Protein AF-A0A726RT91-F1 (afdb_monomer_lite)

Radius of gyration: 26.34 Å; chains: 1; bounding box: 50×34×82 Å

Secondary structure (DSSP, 8-state):
-HHHHHHHHHHHHHHHHHHHTT-PPP-B-HHHHGGGGTTS---EEEE-TTT--EEEEE-HHHHT-----GGGGHHHHHHHHHHTTS--TT--BPP-SS--SSGGGSS-B-HHHHHHTT-HHHHHHHHHHH--

Sequence (132 aa):
MKNTIHINFAIFLIIANIIYSSASASTDISTVASPLFEGTEGCFLLYDASTNAEIAQFNKAKCATQMAPDSTFKIALSLMAFDAEIIDQKTIFKWDKTPKGMEIWNSNHTPKTWMQFSVVWVSQEITQKIGL

pLDDT: mean 92.09, std 12.27, range [51.44, 98.88]

Organism: Salmonella infantis (NCBI:txid595)

Structure (mmCIF, N/CA/C/O backbone):
data_AF-A0A726RT91-F1
#
_entry.id   AF-A0A726RT91-F1
#
loop_
_atom_site.group_PDB
_atom_site.id
_atom_site.type_symbol
_atom_site.label_atom_id
_atom_site.label_alt_id
_atom_site.label_comp_id
_atom_site.label_asym_id
_atom_site.label_entity_id
_atom_site.label_seq_id
_atom_site.pdbx_PDB_ins_code
_atom_site.Cartn_x
_atom_site.Cartn_y
_atom_site.Cartn_z
_atom_site.occupancy
_atom_site.B_iso_or_equiv
_atom_site.auth_seq_id
_atom_site.auth_comp_id
_atom_site.auth_asym_id
_atom_site.auth_atom_id
_atom_site.pdbx_PDB_model_num
ATOM 1 N N . MET A 1 1 ? 31.283 -15.174 -59.886 1.00 61.50 1 MET A N 1
ATOM 2 C CA . MET A 1 1 ? 30.105 -14.280 -59.764 1.00 61.50 1 MET A CA 1
ATOM 3 C C . MET A 1 1 ? 29.059 -14.777 -58.767 1.00 61.50 1 MET A C 1
ATOM 5 O O . MET A 1 1 ? 28.753 -14.020 -57.860 1.00 61.50 1 MET A O 1
ATOM 9 N N . LYS A 1 2 ? 28.540 -16.016 -58.857 1.00 59.22 2 LYS A N 1
ATOM 10 C CA . LYS A 1 2 ? 27.503 -16.517 -57.922 1.00 59.22 2 LYS A CA 1
ATOM 11 C C . LYS A 1 2 ? 27.931 -16.523 -56.438 1.00 59.22 2 LYS A C 1
ATOM 13 O O . LYS A 1 2 ? 27.191 -16.017 -55.605 1.00 59.22 2 LYS A O 1
ATOM 18 N N . ASN A 1 3 ? 29.147 -16.978 -56.110 1.00 61.53 3 ASN A N 1
ATOM 19 C CA . ASN A 1 3 ? 29.625 -17.004 -54.713 1.00 61.53 3 ASN A CA 1
ATOM 20 C C . ASN A 1 3 ? 29.761 -15.610 -54.078 1.00 61.53 3 ASN A C 1
ATOM 22 O O . ASN A 1 3 ? 29.453 -15.442 -52.905 1.00 61.53 3 ASN A O 1
ATOM 26 N N . THR A 1 4 ? 30.162 -14.599 -54.850 1.00 64.31 4 THR A N 1
ATOM 27 C CA . THR A 1 4 ? 30.305 -13.217 -54.364 1.00 64.31 4 THR A CA 1
ATOM 28 C C . THR A 1 4 ? 28.951 -12.600 -53.993 1.00 64.31 4 THR A C 1
ATOM 30 O O . THR A 1 4 ? 28.853 -11.875 -53.010 1.00 64.31 4 THR A O 1
ATOM 33 N N . ILE A 1 5 ? 27.887 -12.935 -54.732 1.00 72.50 5 ILE A N 1
ATOM 34 C CA . ILE A 1 5 ? 26.520 -12.460 -54.463 1.00 72.50 5 ILE A CA 1
ATOM 35 C C . ILE A 1 5 ? 25.964 -13.090 -53.178 1.00 72.50 5 ILE A C 1
ATOM 37 O O . ILE A 1 5 ? 25.382 -12.385 -52.358 1.00 72.50 5 ILE A O 1
ATOM 41 N N . HIS A 1 6 ? 26.191 -14.390 -52.960 1.00 70.75 6 HIS A N 1
ATOM 42 C CA . HIS A 1 6 ? 25.752 -15.071 -51.737 1.00 70.75 6 HIS A CA 1
ATOM 43 C C . HIS A 1 6 ? 26.471 -14.561 -50.481 1.00 70.75 6 HIS A C 1
ATOM 45 O O . HIS A 1 6 ? 25.832 -14.391 -49.446 1.00 70.75 6 HIS A O 1
ATOM 51 N N . ILE A 1 7 ? 27.769 -14.254 -50.581 1.00 75.50 7 ILE A N 1
ATOM 52 C CA . ILE A 1 7 ? 28.549 -13.679 -49.474 1.00 75.50 7 ILE A CA 1
ATOM 53 C C . ILE A 1 7 ? 28.044 -12.272 -49.127 1.00 75.50 7 ILE A C 1
ATOM 55 O O . ILE A 1 7 ? 27.785 -11.988 -47.961 1.00 75.50 7 ILE A O 1
ATOM 59 N N . ASN A 1 8 ? 27.815 -11.416 -50.126 1.00 76.44 8 ASN A N 1
ATOM 60 C CA . ASN A 1 8 ? 27.296 -10.064 -49.895 1.00 76.44 8 ASN A CA 1
ATOM 61 C C . ASN A 1 8 ? 25.873 -10.071 -49.308 1.00 76.44 8 ASN A C 1
ATOM 63 O O . ASN A 1 8 ? 25.559 -9.247 -48.452 1.00 76.44 8 ASN A O 1
ATOM 67 N N . PHE A 1 9 ? 25.026 -11.021 -49.717 1.00 77.81 9 PHE A N 1
ATOM 68 C CA . PHE A 1 9 ? 23.678 -11.186 -49.165 1.00 77.81 9 PHE A CA 1
ATOM 69 C C . PHE A 1 9 ? 23.697 -11.683 -47.711 1.00 77.81 9 PHE A C 1
ATOM 71 O O . PHE A 1 9 ? 22.955 -11.173 -46.874 1.00 77.81 9 PHE A O 1
ATOM 78 N N . ALA A 1 10 ? 24.585 -12.626 -47.381 1.00 77.44 10 ALA A N 1
ATOM 79 C CA . ALA A 1 10 ? 24.771 -13.091 -46.008 1.00 77.44 10 ALA A CA 1
ATOM 80 C C . ALA A 1 10 ? 25.293 -11.973 -45.087 1.00 77.44 10 ALA A C 1
ATOM 82 O O . ALA A 1 10 ? 24.790 -11.808 -43.979 1.00 77.44 10 ALA A O 1
ATOM 83 N N . ILE A 1 11 ? 26.240 -11.157 -45.564 1.00 80.56 11 ILE A N 1
ATOM 84 C CA . ILE A 1 11 ? 26.748 -9.989 -44.830 1.00 80.56 11 ILE A CA 1
ATOM 85 C C . ILE A 1 11 ? 25.627 -8.970 -44.585 1.00 80.56 11 ILE A C 1
ATOM 87 O O . ILE A 1 11 ? 25.485 -8.479 -43.468 1.00 80.56 11 ILE A O 1
ATOM 91 N N . PHE A 1 12 ? 24.787 -8.699 -45.587 1.00 81.50 12 PHE A N 1
ATOM 92 C CA . PHE A 1 12 ? 23.639 -7.804 -45.439 1.00 81.50 12 PHE A CA 1
ATOM 93 C C . PHE A 1 12 ? 22.639 -8.301 -44.382 1.00 81.50 12 PHE A C 1
ATOM 95 O O . PHE A 1 12 ? 22.207 -7.520 -43.538 1.00 81.50 12 PHE A O 1
ATOM 102 N N . LEU A 1 13 ? 22.318 -9.600 -44.371 1.00 80.25 13 LEU A N 1
ATOM 103 C CA . LEU A 1 13 ? 21.424 -10.191 -43.368 1.00 80.25 13 LEU A CA 1
ATOM 104 C C . LEU A 1 13 ? 22.012 -10.152 -41.950 1.00 80.25 13 LEU A C 1
ATOM 106 O O . LEU A 1 13 ? 21.278 -9.916 -40.991 1.00 80.25 13 LEU A O 1
ATOM 110 N N . ILE A 1 14 ? 23.323 -10.352 -41.800 1.00 78.25 14 ILE A N 1
ATOM 111 C CA . ILE A 1 14 ? 24.001 -10.251 -40.500 1.00 78.25 14 ILE A CA 1
ATOM 112 C C . ILE A 1 14 ? 23.968 -8.803 -39.996 1.00 78.25 14 ILE A C 1
ATOM 114 O O . ILE A 1 14 ? 23.586 -8.562 -38.854 1.00 78.25 14 ILE A O 1
ATOM 118 N N . ILE A 1 15 ? 24.291 -7.833 -40.856 1.00 75.56 15 ILE A N 1
ATOM 119 C CA . ILE A 1 15 ? 24.260 -6.407 -40.505 1.00 75.56 15 ILE A CA 1
ATOM 120 C C . ILE A 1 15 ? 22.835 -5.962 -40.151 1.00 75.56 15 ILE A C 1
ATOM 122 O O . ILE A 1 15 ? 22.648 -5.275 -39.150 1.00 75.56 15 ILE A O 1
ATOM 126 N N . ALA A 1 16 ? 21.820 -6.398 -40.905 1.00 71.88 16 ALA A N 1
ATOM 127 C CA . ALA A 1 16 ? 20.425 -6.089 -40.604 1.00 71.88 16 ALA A CA 1
ATOM 128 C C . ALA A 1 16 ? 20.012 -6.602 -39.210 1.00 71.88 16 ALA A C 1
ATOM 130 O O . ALA A 1 16 ? 19.438 -5.845 -38.432 1.00 71.88 16 ALA A O 1
ATOM 131 N N . ASN A 1 17 ? 20.366 -7.838 -38.843 1.00 64.06 17 ASN A N 1
ATOM 132 C CA . ASN A 1 17 ? 20.057 -8.392 -37.516 1.00 64.06 17 ASN A CA 1
ATOM 133 C C . ASN A 1 17 ? 20.789 -7.672 -36.366 1.00 64.06 17 ASN A C 1
ATOM 135 O O . ASN A 1 17 ? 20.221 -7.502 -35.285 1.00 64.06 17 ASN A O 1
ATOM 139 N N . ILE A 1 18 ? 22.022 -7.211 -36.598 1.00 65.56 18 ILE A N 1
ATOM 140 C CA . ILE A 1 18 ? 22.778 -6.405 -35.626 1.00 65.56 18 ILE A CA 1
ATOM 141 C C . ILE A 1 18 ? 22.113 -5.031 -35.422 1.00 65.56 18 ILE A C 1
ATOM 143 O O . ILE A 1 18 ? 21.972 -4.577 -34.286 1.00 65.56 18 ILE A O 1
ATOM 147 N N . ILE A 1 19 ? 21.646 -4.387 -36.496 1.00 60.97 19 ILE A N 1
ATOM 148 C CA . ILE A 1 19 ? 20.958 -3.087 -36.414 1.00 60.97 19 ILE A CA 1
ATOM 149 C C . ILE A 1 19 ? 19.598 -3.230 -35.711 1.00 60.97 19 ILE A C 1
ATOM 151 O O . ILE A 1 19 ? 19.278 -2.423 -34.844 1.00 60.97 19 ILE A O 1
ATOM 155 N N . TYR A 1 20 ? 18.825 -4.283 -35.998 1.00 58.34 20 TYR A N 1
ATOM 156 C CA . TYR A 1 20 ? 17.540 -4.525 -35.324 1.00 58.34 20 TYR A CA 1
ATOM 157 C C . TYR A 1 20 ? 17.682 -4.825 -33.822 1.00 58.34 20 TYR A C 1
ATOM 159 O O . TYR A 1 20 ? 16.788 -4.486 -33.050 1.00 58.34 20 TYR A O 1
ATOM 167 N N . SER A 1 21 ? 18.802 -5.409 -33.387 1.00 54.44 21 SER A N 1
ATOM 168 C CA . SER A 1 21 ? 19.018 -5.776 -31.976 1.00 54.44 21 SER A CA 1
ATOM 169 C C . SER A 1 21 ? 19.485 -4.616 -31.085 1.00 54.44 21 SER A C 1
ATOM 171 O O . SER A 1 21 ? 19.572 -4.784 -29.874 1.00 54.44 21 SER A O 1
ATOM 173 N N . SER A 1 22 ? 19.807 -3.447 -31.652 1.00 51.44 22 SER A N 1
ATOM 174 C CA . SER A 1 22 ? 20.414 -2.322 -30.914 1.00 51.44 22 SER A CA 1
ATOM 175 C C . SER A 1 22 ? 19.448 -1.179 -30.579 1.00 51.44 22 SER A C 1
ATOM 177 O O . SER A 1 22 ? 19.832 -0.234 -29.893 1.00 51.44 22 SER A O 1
ATOM 179 N N . ALA A 1 23 ? 18.182 -1.271 -30.992 1.00 55.09 23 ALA A N 1
ATOM 180 C CA . ALA A 1 23 ? 17.157 -0.272 -30.699 1.00 55.09 23 ALA A CA 1
ATOM 181 C C . ALA A 1 23 ? 16.301 -0.656 -29.477 1.00 55.09 23 ALA A C 1
ATOM 183 O O . ALA A 1 23 ? 15.077 -0.727 -29.563 1.00 55.09 23 ALA A O 1
ATOM 184 N N . SER A 1 24 ? 16.920 -0.919 -28.324 1.00 61.94 24 SER A N 1
ATOM 185 C CA . SER A 1 24 ? 16.181 -0.923 -27.055 1.00 61.94 24 SER A CA 1
ATOM 186 C C . SER A 1 24 ? 16.073 0.515 -26.552 1.00 61.94 24 SER A C 1
ATOM 188 O O . SER A 1 24 ? 17.095 1.149 -26.280 1.00 61.94 24 SER A O 1
ATOM 190 N N . ALA A 1 25 ? 14.853 1.041 -26.435 1.00 71.44 25 ALA A N 1
ATOM 191 C CA . ALA A 1 25 ? 14.634 2.320 -25.771 1.00 71.44 25 ALA A CA 1
ATOM 192 C C . ALA A 1 25 ? 15.182 2.248 -24.335 1.00 71.44 25 ALA A C 1
ATOM 194 O O . ALA A 1 25 ? 14.946 1.270 -23.626 1.00 71.44 25 ALA A O 1
ATOM 195 N N . SER A 1 26 ? 15.943 3.265 -23.922 1.00 82.75 26 SER A N 1
ATOM 196 C CA . SER A 1 26 ? 16.411 3.368 -22.538 1.00 82.75 26 SER A CA 1
ATOM 197 C C . SER A 1 26 ? 15.210 3.449 -21.596 1.00 82.75 26 SER A C 1
ATOM 199 O O . SER A 1 26 ? 14.320 4.268 -21.815 1.00 82.75 26 SER A O 1
ATOM 201 N N . THR A 1 27 ? 15.206 2.641 -20.535 1.00 92.62 27 THR A N 1
ATOM 202 C CA . THR A 1 27 ? 14.209 2.719 -19.453 1.00 92.62 27 THR A CA 1
ATOM 203 C C . THR A 1 27 ? 14.539 3.828 -18.453 1.00 92.62 27 THR A C 1
ATOM 205 O O . THR A 1 27 ? 13.731 4.150 -17.588 1.00 92.62 27 THR A O 1
ATOM 208 N N . ASP A 1 28 ? 15.734 4.417 -18.532 1.00 95.81 28 ASP A N 1
ATOM 209 C CA . ASP A 1 28 ? 16.161 5.479 -17.629 1.00 95.81 28 ASP A CA 1
ATOM 210 C C . ASP A 1 28 ? 15.394 6.783 -17.885 1.00 95.81 28 ASP A C 1
ATOM 212 O O . ASP A 1 28 ? 15.482 7.363 -18.969 1.00 95.81 28 ASP A O 1
ATOM 216 N N . ILE A 1 29 ? 14.666 7.250 -16.866 1.00 96.88 29 ILE A N 1
ATOM 217 C CA . ILE A 1 29 ? 13.878 8.490 -16.906 1.00 96.88 29 ILE A CA 1
ATOM 218 C C . ILE A 1 29 ? 14.485 9.612 -16.055 1.00 96.88 29 ILE A C 1
ATOM 220 O O . ILE A 1 29 ? 13.774 10.529 -15.642 1.00 96.88 29 ILE A O 1
ATOM 224 N N . SER A 1 30 ? 15.793 9.579 -15.781 1.00 96.19 30 SER A N 1
ATOM 225 C CA . SER A 1 30 ? 16.464 10.537 -14.889 1.00 96.19 30 SER A CA 1
ATOM 226 C C . SER A 1 30 ? 16.263 11.997 -15.287 1.00 96.19 30 SER A C 1
ATOM 228 O O . SER A 1 30 ? 16.159 12.847 -14.407 1.00 96.19 30 SER A O 1
ATOM 230 N N . THR A 1 31 ? 16.147 12.311 -16.579 1.00 95.69 31 THR A N 1
ATOM 231 C CA . THR A 1 31 ? 15.894 13.685 -17.052 1.00 95.69 31 THR A CA 1
ATOM 232 C C . THR A 1 31 ? 14.533 14.226 -16.606 1.00 95.69 31 THR A C 1
ATOM 234 O O . THR A 1 31 ? 14.402 15.426 -16.386 1.00 95.69 31 THR A O 1
ATOM 237 N N . VAL A 1 32 ? 13.537 13.351 -16.441 1.00 95.25 32 VAL A N 1
ATOM 238 C CA . VAL A 1 32 ? 12.178 13.696 -15.995 1.00 95.25 32 VAL A CA 1
ATOM 239 C C . VAL A 1 32 ? 12.043 13.556 -14.481 1.00 95.25 32 VAL A C 1
ATOM 241 O O . VAL A 1 32 ? 11.423 14.396 -13.837 1.00 95.25 32 VAL A O 1
ATOM 244 N N . ALA A 1 33 ? 12.619 12.501 -13.903 1.00 96.69 33 ALA A N 1
ATOM 245 C CA . ALA A 1 33 ? 12.438 12.163 -12.498 1.00 96.69 33 ALA A CA 1
ATOM 246 C C . ALA A 1 33 ? 13.330 12.980 -11.552 1.00 96.69 33 ALA A C 1
ATOM 248 O O . ALA A 1 33 ? 12.874 13.327 -10.466 1.00 96.69 33 ALA A O 1
ATOM 249 N N . SER A 1 34 ? 14.562 13.335 -11.946 1.00 96.94 34 SER A N 1
ATOM 250 C CA . SER A 1 34 ? 15.496 14.039 -11.046 1.00 96.94 34 SER A CA 1
ATOM 251 C C . SER A 1 34 ? 14.907 15.320 -10.437 1.00 96.94 34 SER A C 1
ATOM 253 O O . SER A 1 34 ? 14.971 15.452 -9.217 1.00 96.94 34 SER A O 1
ATOM 255 N N . PRO A 1 35 ? 14.271 16.227 -11.212 1.00 97.44 35 PRO A N 1
ATOM 256 C CA . PRO A 1 35 ? 13.664 17.433 -10.641 1.00 97.44 35 PRO A CA 1
ATOM 257 C C . PRO A 1 35 ? 12.478 17.150 -9.706 1.00 97.44 35 PRO A C 1
ATOM 259 O O . PRO A 1 35 ? 12.210 17.930 -8.802 1.00 97.44 35 PRO A O 1
ATOM 262 N N . LEU A 1 36 ? 11.755 16.039 -9.902 1.00 97.69 36 LEU A N 1
ATOM 263 C CA . LEU A 1 36 ? 10.600 15.671 -9.069 1.00 97.69 36 LEU A CA 1
ATOM 264 C C . LEU A 1 36 ? 11.011 15.151 -7.687 1.00 97.69 36 LEU A C 1
ATOM 266 O O . LEU A 1 36 ? 10.222 15.216 -6.748 1.00 97.69 36 LEU A O 1
ATOM 270 N N . PHE A 1 37 ? 12.230 14.623 -7.575 1.00 97.19 37 PHE A N 1
ATOM 271 C CA . PHE A 1 37 ? 12.781 14.065 -6.342 1.00 97.19 37 PHE A CA 1
ATOM 272 C C . PHE A 1 37 ? 13.841 14.966 -5.694 1.00 97.19 37 PHE A C 1
ATOM 274 O O . PHE A 1 37 ? 14.503 14.535 -4.748 1.00 97.19 37 PHE A O 1
ATOM 281 N N . GLU A 1 38 ? 14.008 16.206 -6.164 1.00 97.19 38 GLU A N 1
ATOM 282 C CA . GLU A 1 38 ? 14.986 17.148 -5.614 1.00 97.19 38 GLU A CA 1
ATOM 283 C C . GLU A 1 38 ? 14.807 17.324 -4.093 1.00 97.19 38 GLU A C 1
ATOM 285 O O . GLU A 1 38 ? 13.698 17.488 -3.585 1.00 97.19 38 GLU A O 1
ATOM 290 N N . GLY A 1 39 ? 15.911 17.241 -3.345 1.00 97.38 39 GLY A N 1
ATOM 291 C CA . GLY A 1 39 ? 15.900 17.294 -1.878 1.00 97.38 39 GLY A CA 1
ATOM 292 C C . GLY A 1 39 ? 15.561 15.970 -1.180 1.00 97.38 39 GLY A C 1
ATOM 293 O O . GLY A 1 39 ? 15.544 15.922 0.049 1.00 97.38 39 GLY A O 1
ATOM 294 N N . THR A 1 40 ? 15.337 14.885 -1.928 1.00 97.38 40 THR A N 1
ATOM 295 C CA . THR A 1 40 ? 15.088 13.542 -1.383 1.00 97.38 40 THR A CA 1
ATOM 296 C C . THR A 1 40 ? 15.942 12.487 -2.083 1.00 97.38 40 THR A C 1
ATOM 298 O O . THR A 1 40 ? 16.332 12.641 -3.237 1.00 97.38 40 THR A O 1
ATOM 301 N N . GLU A 1 41 ? 16.206 11.369 -1.409 1.00 96.56 41 GLU A N 1
ATOM 302 C CA . GLU A 1 41 ? 16.765 10.182 -2.060 1.00 96.56 41 GLU A CA 1
ATOM 303 C C . GLU A 1 41 ? 15.617 9.293 -2.565 1.00 96.56 41 GLU A C 1
ATOM 305 O O . GLU A 1 41 ? 15.310 8.245 -1.996 1.00 96.56 41 GLU A O 1
ATOM 310 N N . GLY A 1 42 ? 14.913 9.775 -3.590 1.00 97.00 42 GLY A N 1
ATOM 311 C CA . GLY A 1 42 ? 13.769 9.090 -4.187 1.00 97.00 42 GLY A CA 1
ATOM 312 C C . GLY A 1 42 ? 14.154 8.066 -5.251 1.00 97.00 42 GLY A C 1
ATOM 313 O O . GLY A 1 42 ? 15.272 8.065 -5.774 1.00 97.00 42 GLY A O 1
ATOM 314 N N . CYS A 1 43 ? 13.209 7.191 -5.582 1.00 98.25 43 CYS A N 1
ATOM 315 C CA . CYS A 1 43 ? 13.363 6.185 -6.622 1.00 98.25 43 CYS A CA 1
ATOM 316 C C . CYS A 1 43 ? 12.015 5.875 -7.281 1.00 98.25 43 CYS A C 1
ATOM 318 O O . CYS A 1 43 ? 10.967 6.047 -6.655 1.00 98.25 43 CYS A O 1
ATOM 320 N N . PHE A 1 44 ? 12.030 5.412 -8.530 1.00 98.25 44 PHE A N 1
ATOM 321 C CA . PHE A 1 44 ? 10.814 5.064 -9.266 1.00 98.25 44 PHE A CA 1
ATOM 322 C C . PHE A 1 44 ? 11.045 3.826 -10.128 1.00 98.25 44 PHE A C 1
ATOM 324 O O . PHE A 1 44 ? 12.087 3.706 -10.771 1.00 98.25 44 PHE A O 1
ATOM 331 N N . LEU A 1 45 ? 10.055 2.935 -10.166 1.00 98.00 45 LEU A N 1
ATOM 332 C CA . LEU A 1 45 ? 10.008 1.774 -11.048 1.00 98.00 45 LEU A CA 1
ATOM 333 C C . LEU A 1 45 ? 8.619 1.676 -11.676 1.00 98.00 45 LEU A C 1
ATOM 335 O O . LEU A 1 45 ? 7.610 1.781 -10.981 1.00 98.00 45 LEU A O 1
ATOM 339 N N . LEU A 1 46 ? 8.580 1.412 -12.978 1.00 97.88 46 LEU A N 1
ATOM 340 C CA . LEU A 1 46 ? 7.373 1.058 -13.712 1.00 97.88 46 LEU A CA 1
ATOM 341 C C . LEU A 1 46 ? 7.643 -0.205 -14.518 1.00 97.88 46 LEU A C 1
ATOM 343 O O . LEU A 1 46 ? 8.587 -0.251 -15.306 1.00 97.88 46 LEU A O 1
ATOM 347 N N . TYR A 1 47 ? 6.786 -1.200 -14.328 1.00 97.75 47 TYR A N 1
ATOM 348 C CA . TYR A 1 47 ? 6.858 -2.489 -14.999 1.00 97.75 47 TYR A CA 1
ATOM 349 C C . TYR A 1 47 ? 5.549 -2.771 -15.724 1.00 97.75 47 TYR A C 1
ATOM 351 O O . TYR A 1 47 ? 4.469 -2.433 -15.236 1.00 97.75 47 TYR A O 1
ATOM 359 N N . ASP A 1 48 ?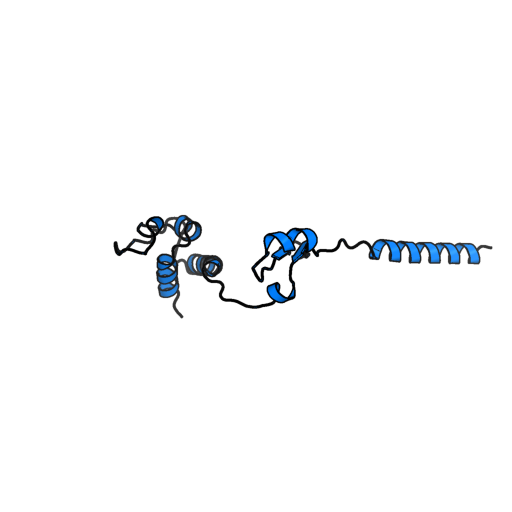 5.649 -3.433 -16.871 1.00 97.88 48 ASP A N 1
ATOM 360 C CA . ASP A 1 48 ? 4.501 -4.075 -17.490 1.00 97.88 48 ASP A CA 1
ATOM 361 C C . ASP A 1 48 ? 4.160 -5.349 -16.710 1.00 97.88 48 ASP A C 1
ATOM 363 O O . ASP A 1 48 ? 4.974 -6.264 -16.588 1.00 97.88 48 ASP A O 1
ATOM 367 N N . ALA A 1 49 ? 2.942 -5.407 -16.173 1.00 97.56 49 ALA A N 1
ATOM 368 C CA . ALA A 1 49 ? 2.527 -6.490 -15.287 1.00 97.56 49 ALA A CA 1
ATOM 369 C C . ALA A 1 49 ? 2.425 -7.859 -15.987 1.00 97.56 49 ALA A C 1
ATOM 371 O O . ALA A 1 49 ? 2.503 -8.883 -15.314 1.00 97.56 49 ALA A O 1
ATOM 372 N N . SER A 1 50 ? 2.244 -7.896 -17.314 1.00 97.94 50 SER A N 1
ATOM 373 C CA . SER A 1 50 ? 2.047 -9.149 -18.062 1.00 97.94 50 SER A CA 1
ATOM 374 C C . SER A 1 50 ? 3.368 -9.764 -18.514 1.00 97.94 50 SER A C 1
ATOM 376 O O . SER A 1 50 ? 3.538 -10.979 -18.503 1.00 97.94 50 SER A O 1
ATOM 378 N N . THR A 1 51 ? 4.300 -8.917 -18.942 1.00 97.62 51 THR A N 1
ATOM 379 C CA . THR A 1 51 ? 5.584 -9.311 -19.534 1.00 97.62 51 THR A CA 1
ATOM 380 C C . THR A 1 51 ? 6.746 -9.199 -18.554 1.00 97.62 51 THR A C 1
ATOM 382 O O . THR A 1 51 ? 7.834 -9.691 -18.845 1.00 97.62 51 THR A O 1
ATOM 385 N N . ASN A 1 52 ? 6.527 -8.555 -17.402 1.00 96.25 52 ASN A N 1
ATOM 386 C CA . ASN A 1 52 ? 7.558 -8.195 -16.432 1.00 96.25 52 ASN A CA 1
ATOM 387 C C . ASN A 1 52 ? 8.678 -7.320 -17.032 1.00 96.25 52 ASN A C 1
ATOM 389 O O . ASN A 1 52 ? 9.795 -7.280 -16.516 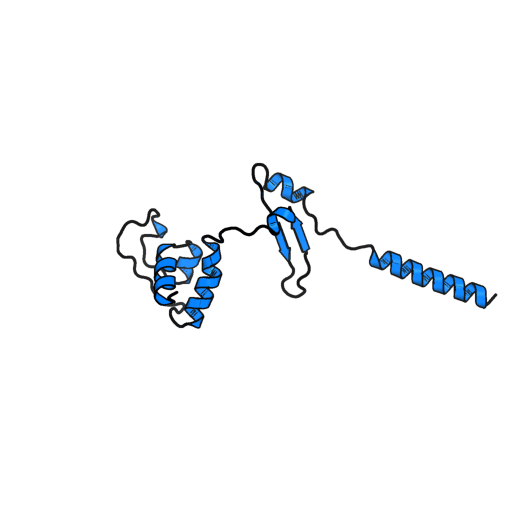1.00 96.25 52 ASN A O 1
ATOM 393 N N . ALA A 1 53 ? 8.394 -6.628 -18.139 1.00 96.44 53 ALA A N 1
ATOM 394 C CA . ALA A 1 53 ? 9.335 -5.712 -18.761 1.00 96.44 53 ALA A CA 1
ATOM 395 C C . ALA A 1 53 ? 9.441 -4.422 -17.936 1.00 96.44 53 ALA A C 1
ATOM 397 O O . ALA A 1 53 ? 8.425 -3.805 -17.611 1.00 96.44 53 ALA A O 1
ATOM 398 N N . GLU A 1 54 ? 10.668 -3.992 -17.627 1.00 96.38 54 GLU A N 1
ATOM 399 C CA . GLU A 1 54 ? 10.926 -2.660 -17.069 1.00 96.38 54 GLU A CA 1
ATOM 400 C C . GLU A 1 54 ? 10.603 -1.612 -18.144 1.00 96.38 54 GLU A C 1
ATOM 402 O O . GLU A 1 54 ? 11.185 -1.628 -19.227 1.00 96.38 54 GLU A O 1
ATOM 407 N N . ILE A 1 55 ? 9.660 -0.716 -17.854 1.00 96.94 55 ILE A N 1
ATOM 408 C CA . ILE A 1 55 ? 9.211 0.343 -18.769 1.00 96.94 55 ILE A CA 1
ATOM 409 C C . ILE A 1 55 ? 9.902 1.664 -18.440 1.00 96.94 55 ILE A C 1
ATOM 411 O O . ILE A 1 55 ? 10.291 2.403 -19.341 1.00 96.94 55 ILE A O 1
ATOM 415 N N . ALA A 1 56 ? 10.069 1.958 -17.149 1.00 97.19 56 ALA A N 1
ATOM 416 C CA . ALA A 1 56 ? 10.774 3.144 -16.685 1.00 97.19 56 ALA A CA 1
ATOM 417 C C . ALA A 1 56 ? 11.432 2.912 -15.320 1.00 97.19 56 ALA A C 1
ATOM 419 O O . ALA A 1 56 ? 10.886 2.212 -14.467 1.00 97.19 56 ALA A O 1
ATOM 420 N N . GLN A 1 57 ? 12.584 3.540 -15.099 1.00 97.56 57 GLN A N 1
ATOM 421 C CA . GLN A 1 57 ? 13.329 3.474 -13.847 1.00 97.56 57 GLN A CA 1
ATOM 422 C C . GLN A 1 57 ? 14.034 4.797 -13.530 1.00 97.56 57 GLN A C 1
ATOM 424 O O . GLN A 1 57 ? 14.507 5.499 -14.427 1.00 97.56 57 GLN A O 1
ATOM 429 N N . PHE A 1 58 ? 14.140 5.100 -12.239 1.00 98.06 58 PHE A N 1
ATOM 430 C CA . PHE A 1 58 ? 14.970 6.171 -11.699 1.00 98.06 58 PHE A CA 1
ATOM 431 C C . PHE A 1 58 ? 15.620 5.718 -10.389 1.00 98.06 58 PHE A C 1
ATOM 433 O O . PHE A 1 58 ? 14.927 5.229 -9.496 1.00 98.06 58 PHE A O 1
ATOM 440 N N . ASN A 1 59 ? 16.934 5.937 -10.265 1.00 97.25 59 ASN A N 1
ATOM 441 C CA . ASN A 1 59 ? 17.736 5.617 -9.080 1.00 97.25 59 ASN A CA 1
ATOM 442 C C . ASN A 1 59 ? 17.694 4.121 -8.687 1.00 97.25 59 ASN A C 1
ATOM 444 O O . ASN A 1 59 ? 17.229 3.748 -7.607 1.00 97.25 59 ASN A O 1
ATOM 448 N N . LYS A 1 60 ? 18.220 3.247 -9.565 1.00 96.44 60 LYS A N 1
ATOM 449 C CA . LYS A 1 60 ? 18.240 1.780 -9.361 1.00 96.44 60 LYS A CA 1
ATOM 450 C C . LYS A 1 60 ? 18.827 1.344 -8.015 1.00 96.44 60 LYS A C 1
ATOM 452 O O . LYS A 1 60 ? 18.328 0.393 -7.419 1.00 96.44 60 LYS A O 1
ATOM 457 N N . ALA A 1 61 ? 19.869 2.026 -7.538 1.00 97.19 61 ALA A N 1
ATOM 458 C CA . ALA A 1 61 ? 20.498 1.710 -6.256 1.00 97.19 61 ALA A CA 1
ATOM 459 C C . ALA A 1 61 ? 19.514 1.897 -5.091 1.00 97.19 61 ALA A C 1
ATOM 461 O O . ALA A 1 61 ? 19.371 1.008 -4.248 1.00 97.19 61 ALA A O 1
ATOM 462 N N . LYS A 1 62 ? 18.764 3.006 -5.088 1.00 97.94 62 LYS A N 1
ATOM 463 C CA . LYS A 1 62 ? 17.730 3.237 -4.080 1.00 97.94 62 LYS A CA 1
ATOM 464 C C . LYS A 1 62 ? 16.552 2.274 -4.225 1.00 97.94 62 LYS A C 1
ATOM 466 O O . LYS A 1 62 ? 16.105 1.748 -3.210 1.00 97.94 62 LYS A O 1
ATOM 471 N N . CYS A 1 63 ? 16.115 1.964 -5.452 1.00 97.75 63 CYS A N 1
ATOM 472 C CA . CYS A 1 63 ? 15.058 0.971 -5.701 1.00 97.75 63 CYS A CA 1
ATOM 473 C C . CYS A 1 63 ? 15.370 -0.413 -5.108 1.00 97.75 63 CYS A C 1
ATOM 475 O O . CYS A 1 63 ? 14.460 -1.127 -4.699 1.00 97.75 63 CYS A O 1
ATOM 477 N N . ALA A 1 64 ? 16.646 -0.806 -5.072 1.00 97.88 64 ALA A N 1
ATOM 478 C CA . ALA A 1 64 ? 17.082 -2.096 -4.537 1.00 97.88 64 ALA A CA 1
ATOM 479 C C . ALA A 1 64 ? 17.224 -2.113 -3.001 1.00 97.88 64 ALA A C 1
ATOM 481 O O . ALA A 1 64 ? 17.508 -3.160 -2.417 1.00 97.88 64 ALA A O 1
ATOM 482 N N . THR A 1 65 ? 17.053 -0.968 -2.335 1.00 98.31 65 THR A N 1
ATOM 483 C CA . THR A 1 65 ? 17.234 -0.842 -0.887 1.00 98.31 65 THR A CA 1
ATOM 484 C C . THR A 1 65 ? 15.938 -1.177 -0.150 1.00 98.31 65 THR A C 1
ATOM 486 O O . THR A 1 65 ? 14.913 -0.529 -0.352 1.00 98.31 65 THR A O 1
ATOM 489 N N . GLN A 1 66 ? 15.984 -2.161 0.751 1.00 98.38 66 GLN A N 1
ATOM 490 C CA . GLN A 1 66 ? 14.848 -2.490 1.617 1.00 98.38 66 GLN A CA 1
ATOM 491 C C . GLN A 1 66 ? 14.602 -1.389 2.657 1.00 98.38 66 GLN A C 1
ATOM 493 O O . GLN A 1 66 ? 15.536 -0.851 3.249 1.00 98.38 66 GLN A O 1
ATOM 498 N N . MET A 1 67 ? 13.329 -1.090 2.909 1.00 98.19 67 MET A N 1
ATOM 499 C CA . MET A 1 67 ? 12.881 -0.157 3.943 1.00 98.19 67 MET A CA 1
ATOM 500 C C . MET A 1 67 ? 11.575 -0.651 4.571 1.00 98.19 67 MET A C 1
ATOM 502 O O . MET A 1 67 ? 10.944 -1.575 4.050 1.00 98.19 67 MET A O 1
ATOM 506 N N . ALA A 1 68 ? 11.172 -0.059 5.697 1.00 98.44 68 ALA A N 1
ATOM 507 C CA . ALA A 1 68 ? 9.889 -0.385 6.306 1.00 98.44 68 ALA A CA 1
ATOM 508 C C . ALA A 1 68 ? 8.746 -0.073 5.315 1.00 98.44 68 ALA A C 1
ATOM 510 O O . ALA A 1 68 ? 8.733 1.005 4.722 1.00 98.44 68 ALA A O 1
ATOM 511 N N . PRO A 1 69 ? 7.783 -0.991 5.113 1.00 98.31 69 PRO A N 1
ATOM 512 C CA . PRO A 1 69 ? 6.665 -0.757 4.198 1.00 98.31 69 PRO A CA 1
ATOM 513 C C . PRO A 1 69 ? 5.640 0.238 4.762 1.00 98.31 69 PRO A C 1
ATOM 515 O O . PRO A 1 69 ? 4.781 0.730 4.024 1.00 98.31 69 PRO A O 1
ATOM 518 N N . ASP A 1 70 ? 5.679 0.499 6.069 1.00 98.62 70 ASP A N 1
ATOM 519 C CA . ASP A 1 70 ? 4.708 1.305 6.799 1.00 98.62 70 ASP A CA 1
ATOM 520 C C . ASP A 1 70 ? 3.268 0.940 6.406 1.00 98.62 70 ASP A C 1
ATOM 522 O O . ASP A 1 70 ? 2.838 -0.213 6.487 1.00 98.62 70 ASP A O 1
ATOM 526 N N . SER A 1 71 ? 2.496 1.916 5.932 1.00 98.44 71 SER A N 1
ATOM 527 C CA . SER A 1 71 ? 1.106 1.701 5.548 1.00 98.44 71 SER A CA 1
ATOM 528 C C . SER A 1 71 ? 0.918 0.885 4.268 1.00 98.44 71 SER A C 1
ATOM 530 O O . SER A 1 71 ? -0.184 0.385 4.060 1.00 98.44 71 SER A O 1
ATOM 532 N N . THR A 1 72 ? 1.948 0.691 3.439 1.00 98.69 72 THR A N 1
ATOM 533 C CA . THR A 1 72 ? 1.831 -0.157 2.237 1.00 98.69 72 THR A CA 1
ATOM 534 C C . THR A 1 72 ? 1.685 -1.640 2.590 1.00 98.69 72 THR A C 1
ATOM 536 O O . THR A 1 72 ? 1.051 -2.387 1.845 1.00 98.69 72 THR A O 1
ATOM 539 N N . PHE A 1 73 ? 2.124 -2.059 3.788 1.00 98.75 73 PHE A N 1
ATOM 540 C CA . PHE A 1 73 ? 1.913 -3.423 4.291 1.00 98.75 73 PHE A CA 1
ATOM 541 C C . PHE A 1 73 ? 0.430 -3.791 4.435 1.00 98.75 73 PHE A C 1
ATOM 543 O O . PHE A 1 73 ? 0.077 -4.969 4.412 1.00 98.75 73 PHE A O 1
ATOM 550 N N . LYS A 1 74 ? -0.469 -2.797 4.516 1.00 98.75 74 LYS A N 1
ATOM 551 C CA . LYS A 1 74 ? -1.919 -3.026 4.554 1.00 98.75 74 LYS A CA 1
ATOM 552 C C . LYS A 1 74 ? -2.419 -3.825 3.348 1.00 98.75 74 LYS A C 1
ATOM 554 O O . LYS A 1 74 ? -3.404 -4.540 3.493 1.00 98.75 74 LYS A O 1
ATOM 559 N N . ILE A 1 75 ? -1.744 -3.752 2.194 1.00 98.81 75 ILE A N 1
ATOM 560 C CA . ILE A 1 75 ? -2.074 -4.564 1.013 1.00 98.81 75 ILE A CA 1
ATOM 561 C C . ILE A 1 75 ? -1.923 -6.054 1.343 1.00 98.81 75 ILE A C 1
ATOM 563 O O . ILE A 1 75 ? -2.881 -6.810 1.201 1.00 98.81 75 ILE A O 1
ATOM 567 N N . ALA A 1 76 ? -0.757 -6.461 1.853 1.00 98.69 76 ALA A N 1
ATOM 568 C CA . ALA A 1 76 ? -0.508 -7.842 2.265 1.00 98.69 76 ALA A CA 1
ATOM 569 C C . ALA A 1 76 ? -1.446 -8.263 3.404 1.00 98.69 76 ALA A C 1
ATOM 571 O O . ALA A 1 76 ? -2.058 -9.326 3.344 1.00 98.69 76 ALA A O 1
ATOM 572 N N . LEU A 1 77 ? -1.627 -7.390 4.397 1.00 98.81 77 LEU A N 1
ATOM 573 C CA . LEU A 1 77 ? -2.510 -7.652 5.529 1.00 98.81 77 LEU A CA 1
ATOM 574 C C . LEU A 1 77 ? -3.970 -7.859 5.099 1.00 98.81 77 LEU A C 1
ATOM 576 O O . LEU A 1 77 ? -4.663 -8.707 5.652 1.00 98.81 77 LEU A O 1
ATOM 580 N N . SER A 1 78 ? -4.436 -7.106 4.100 1.00 98.81 78 SER A N 1
ATOM 581 C CA . SER A 1 78 ? -5.769 -7.278 3.528 1.00 98.81 78 SER A CA 1
ATOM 582 C C . SER A 1 78 ? -5.906 -8.657 2.891 1.00 98.81 78 SER A C 1
ATOM 584 O O . SER A 1 78 ? -6.899 -9.326 3.149 1.00 98.81 78 SER A O 1
ATOM 586 N N . LEU A 1 79 ? -4.922 -9.098 2.098 1.00 98.81 79 LEU A N 1
ATOM 587 C CA . LEU A 1 79 ? -4.944 -10.435 1.494 1.00 98.81 79 LEU A CA 1
ATOM 588 C C . LEU A 1 79 ? -5.038 -11.524 2.568 1.00 98.81 79 LEU A C 1
ATOM 590 O O . LEU A 1 79 ? -5.933 -12.356 2.494 1.00 98.81 79 LEU A O 1
ATOM 594 N N . MET A 1 80 ? -4.188 -11.457 3.598 1.00 98.75 80 MET A N 1
ATOM 595 C CA . MET A 1 80 ? -4.195 -12.413 4.714 1.00 98.75 80 MET A CA 1
ATOM 596 C C . MET A 1 80 ? -5.547 -12.450 5.437 1.00 98.75 80 MET A C 1
ATOM 598 O O . MET A 1 80 ? -6.056 -13.519 5.750 1.00 98.75 80 MET A O 1
ATOM 602 N N . ALA A 1 81 ? -6.145 -11.287 5.701 1.00 98.75 81 ALA A N 1
ATOM 603 C CA . ALA A 1 81 ? -7.393 -11.199 6.450 1.00 98.75 81 ALA A CA 1
ATOM 604 C C . ALA A 1 81 ? -8.609 -11.719 5.671 1.00 98.75 81 ALA A C 1
ATOM 606 O O . ALA A 1 81 ? -9.499 -12.315 6.274 1.00 98.75 81 ALA A O 1
ATOM 607 N N . PHE A 1 82 ? -8.662 -11.475 4.357 1.00 98.75 82 PHE A N 1
ATOM 608 C CA . PHE A 1 82 ? -9.710 -12.032 3.500 1.00 98.75 82 PHE A CA 1
ATOM 609 C C . PHE A 1 82 ? -9.533 -13.544 3.314 1.00 98.75 82 PHE A C 1
ATOM 611 O O . PHE A 1 82 ? -10.518 -14.269 3.394 1.00 98.75 82 PHE A O 1
ATOM 618 N N . ASP A 1 83 ? -8.301 -14.014 3.096 1.00 98.69 83 ASP A N 1
ATOM 619 C CA . ASP A 1 83 ? -7.987 -15.439 2.909 1.00 98.69 83 ASP A CA 1
ATOM 620 C C . ASP A 1 83 ? -8.287 -16.270 4.165 1.00 98.69 83 ASP A C 1
ATOM 622 O O . ASP A 1 83 ? -8.919 -17.317 4.084 1.00 98.69 83 ASP A O 1
ATOM 626 N N . ALA A 1 84 ? -7.939 -15.750 5.344 1.00 98.44 84 ALA A N 1
ATOM 627 C CA . ALA A 1 84 ? -8.255 -16.373 6.628 1.00 98.44 84 ALA A CA 1
ATOM 628 C C . ALA A 1 84 ? -9.725 -16.194 7.066 1.00 98.44 84 ALA A C 1
ATOM 630 O O . ALA A 1 84 ? -10.060 -16.505 8.208 1.00 98.44 84 ALA A O 1
ATOM 631 N N . GLU A 1 85 ? -10.585 -15.635 6.204 1.00 98.38 85 GLU A N 1
ATOM 632 C CA . GLU A 1 85 ? -12.005 -15.358 6.471 1.00 98.38 85 GLU A CA 1
ATOM 633 C C . GLU A 1 85 ? -12.256 -14.503 7.735 1.00 98.38 85 GLU A C 1
ATOM 635 O O . GLU A 1 85 ? -13.343 -14.504 8.315 1.00 98.38 85 GLU A O 1
ATOM 640 N N . ILE A 1 86 ? -11.259 -13.720 8.165 1.00 98.44 86 ILE A N 1
ATOM 641 C CA . ILE A 1 86 ? -11.368 -12.800 9.307 1.00 98.44 86 ILE A CA 1
ATOM 642 C C . ILE A 1 86 ? -12.278 -11.619 8.947 1.00 98.44 86 ILE A C 1
ATOM 644 O O . ILE A 1 86 ? -12.951 -11.059 9.819 1.00 98.44 86 ILE A O 1
ATOM 648 N N . ILE A 1 87 ? -12.267 -11.212 7.673 1.00 98.69 87 ILE A N 1
ATOM 649 C CA . ILE A 1 87 ? -13.025 -10.070 7.158 1.00 98.69 87 ILE A CA 1
ATOM 650 C C . ILE A 1 87 ? -13.696 -10.406 5.822 1.00 98.69 87 ILE A C 1
ATOM 652 O O . ILE A 1 87 ? -13.164 -11.142 4.997 1.00 98.69 87 ILE A O 1
ATOM 656 N N . ASP A 1 88 ? -14.832 -9.761 5.578 1.00 98.69 88 ASP A N 1
ATOM 657 C CA . ASP A 1 88 ? -15.469 -9.615 4.270 1.0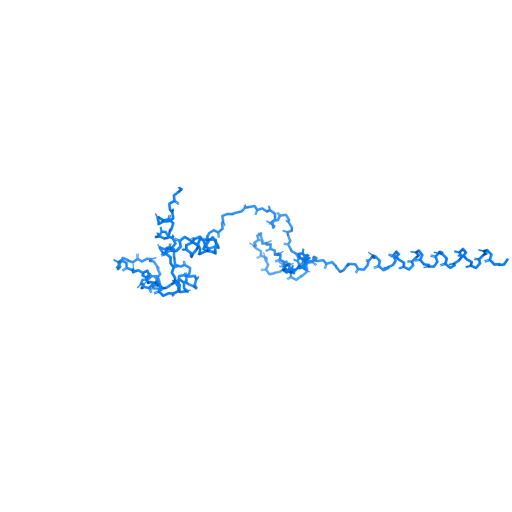0 98.69 88 ASP A CA 1
ATOM 658 C C . ASP A 1 88 ? -15.691 -8.123 3.948 1.00 98.69 88 ASP A C 1
ATOM 660 O O . ASP A 1 88 ? -15.469 -7.245 4.783 1.00 98.69 88 ASP A O 1
ATOM 664 N N . GLN A 1 89 ? -16.192 -7.798 2.752 1.00 98.31 89 GLN A N 1
ATOM 665 C CA . GLN A 1 89 ? -16.431 -6.400 2.349 1.00 98.31 89 GLN A CA 1
ATOM 666 C C . GLN A 1 89 ? -17.445 -5.645 3.232 1.00 98.31 89 GLN A C 1
ATOM 668 O O . GLN A 1 89 ? -17.481 -4.412 3.210 1.00 98.31 89 GLN A O 1
ATOM 673 N N . LYS A 1 90 ? -18.293 -6.361 3.978 1.00 98.50 90 LYS A N 1
ATOM 674 C CA . LYS A 1 90 ? -19.349 -5.799 4.832 1.00 98.50 90 LYS A CA 1
ATOM 675 C C . LYS A 1 90 ? -18.930 -5.699 6.297 1.00 98.50 90 LYS A C 1
ATOM 677 O O . LYS A 1 90 ? -19.667 -5.115 7.091 1.00 98.50 90 LYS A O 1
ATOM 682 N N . THR A 1 91 ? -17.771 -6.239 6.652 1.00 98.75 91 THR A N 1
ATOM 683 C CA . THR A 1 91 ? -17.233 -6.224 8.007 1.00 98.75 91 THR A CA 1
ATOM 684 C C . THR A 1 91 ? -17.091 -4.787 8.495 1.00 98.75 91 THR A C 1
ATOM 686 O O . THR A 1 91 ? -16.621 -3.911 7.769 1.00 98.75 91 THR A O 1
ATOM 689 N N . ILE A 1 92 ? -17.526 -4.536 9.732 1.00 98.81 92 ILE A N 1
ATOM 690 C CA . ILE A 1 92 ? -17.441 -3.219 10.366 1.00 98.81 92 ILE A CA 1
ATOM 691 C C . ILE A 1 92 ? -16.497 -3.308 11.560 1.00 98.81 92 ILE A C 1
ATOM 693 O O . ILE A 1 92 ? -16.863 -3.863 12.597 1.00 98.81 92 ILE A O 1
ATOM 697 N N . PHE A 1 93 ? -15.335 -2.676 11.439 1.00 98.75 93 PHE A N 1
ATOM 698 C CA . PHE A 1 93 ? -14.434 -2.414 12.552 1.00 98.75 93 PHE A CA 1
ATOM 699 C C . PHE A 1 93 ? -15.023 -1.298 13.408 1.00 98.75 93 PHE A C 1
ATOM 701 O O . PHE A 1 93 ? -15.337 -0.209 12.909 1.00 98.75 93 PHE A O 1
ATOM 708 N N . LYS A 1 94 ? -15.232 -1.585 14.692 1.00 98.69 94 LYS A N 1
ATOM 709 C CA . LYS A 1 94 ? -15.895 -0.666 15.616 1.00 98.69 94 LYS A CA 1
ATOM 710 C C . LYS A 1 94 ? -14.864 0.210 16.306 1.00 98.69 94 LYS A C 1
ATOM 712 O O . LYS A 1 94 ? -13.961 -0.293 16.962 1.00 98.69 94 LYS A O 1
ATOM 717 N N . TRP A 1 95 ? -15.037 1.520 16.192 1.00 98.62 95 TRP A N 1
ATOM 718 C CA . TRP A 1 95 ? -14.210 2.462 16.926 1.00 98.62 95 TRP A CA 1
ATOM 719 C C . TRP A 1 95 ? -14.527 2.401 18.422 1.00 98.62 95 TRP A C 1
ATOM 721 O O . TRP A 1 95 ? -15.687 2.442 18.835 1.00 98.62 95 TRP A O 1
ATOM 731 N N . ASP A 1 96 ? -13.476 2.349 19.235 1.00 98.06 96 ASP A N 1
ATOM 732 C CA . ASP A 1 96 ? -13.542 2.288 20.699 1.00 98.06 96 ASP A CA 1
ATOM 733 C C . ASP A 1 96 ? -13.881 3.632 21.371 1.00 98.06 96 ASP A C 1
ATOM 735 O O . ASP A 1 96 ? -13.916 3.717 22.597 1.00 98.06 96 ASP A O 1
ATOM 739 N N . LYS A 1 97 ? -14.152 4.679 20.580 1.00 97.88 97 LYS A N 1
ATOM 740 C CA . LYS A 1 97 ? -14.435 6.055 21.028 1.00 97.88 97 LYS A CA 1
ATOM 741 C C . LYS A 1 97 ? -13.247 6.775 21.675 1.00 97.88 97 LYS A C 1
ATOM 743 O O . LYS A 1 97 ? -13.412 7.884 22.179 1.00 97.88 97 LYS A O 1
ATOM 748 N N . THR A 1 98 ? -12.050 6.190 21.635 1.00 98.06 98 THR A N 1
ATOM 749 C CA . THR A 1 98 ? -10.824 6.861 22.082 1.00 98.06 98 THR A CA 1
ATOM 750 C C . THR A 1 98 ? -10.227 7.682 20.937 1.00 98.06 98 THR A C 1
ATOM 752 O O . THR A 1 98 ? -10.167 7.187 19.808 1.00 98.06 98 THR A O 1
ATOM 755 N N . PRO A 1 99 ? -9.777 8.928 21.173 1.00 97.81 99 PRO A N 1
ATOM 756 C CA . PRO A 1 99 ? -9.174 9.745 20.124 1.00 97.81 99 PRO A CA 1
ATOM 757 C C . PRO A 1 99 ? -7.973 9.048 19.469 1.00 97.81 99 PRO A C 1
ATOM 759 O O . PRO A 1 99 ? -7.050 8.616 20.157 1.00 97.81 99 PRO A O 1
ATOM 762 N N . LYS A 1 100 ? -7.964 8.964 18.134 1.00 97.31 100 LYS A N 1
ATOM 763 C CA . LYS A 1 100 ? -6.913 8.295 17.344 1.00 97.31 100 LYS A CA 1
ATOM 764 C C . LYS A 1 100 ? -5.942 9.264 16.653 1.00 97.31 100 LYS A C 1
ATOM 766 O O . LYS A 1 100 ? -5.156 8.846 15.812 1.00 97.31 100 LYS A O 1
ATOM 771 N N . GLY A 1 101 ? -5.993 10.556 16.980 1.00 95.25 101 GLY A N 1
ATOM 772 C CA . GLY A 1 101 ? -5.099 11.596 16.441 1.00 95.25 101 GLY A CA 1
ATOM 773 C C . GLY A 1 101 ? -5.505 12.173 15.078 1.00 95.25 101 GLY A C 1
ATOM 774 O O . GLY A 1 101 ? -5.069 13.265 14.730 1.00 95.25 101 GLY A O 1
ATOM 775 N N . MET A 1 102 ? -6.389 11.499 14.340 1.00 96.19 102 MET A N 1
ATOM 776 C CA . MET A 1 102 ? -7.030 12.019 13.132 1.00 96.19 102 MET A CA 1
ATOM 777 C C . MET A 1 102 ? -8.537 11.843 13.218 1.00 96.19 102 MET A C 1
ATOM 779 O O . MET A 1 102 ? -9.016 10.772 13.582 1.00 96.19 102 MET A O 1
ATOM 783 N N . GLU A 1 103 ? -9.282 12.869 12.807 1.00 97.50 103 GLU A N 1
ATOM 784 C CA . GLU A 1 103 ? -10.744 12.835 12.882 1.00 97.50 103 GLU A CA 1
ATOM 785 C C . GLU A 1 103 ? -11.338 11.707 12.038 1.00 97.50 103 GLU A C 1
ATOM 787 O O . GLU A 1 103 ? -12.236 11.000 12.483 1.00 97.50 103 GLU A O 1
ATOM 792 N N . ILE A 1 104 ? -10.763 11.442 10.862 1.00 98.06 104 ILE A N 1
ATOM 793 C CA . ILE A 1 104 ? -11.238 10.354 10.005 1.00 98.06 104 ILE A CA 1
ATOM 794 C C . ILE A 1 104 ? -11.043 8.968 10.638 1.00 98.06 104 ILE A C 1
ATOM 796 O O . ILE A 1 104 ? -11.793 8.054 10.317 1.00 98.06 104 ILE A O 1
ATOM 800 N N . TRP A 1 105 ? -10.086 8.809 11.563 1.00 98.50 105 TRP A N 1
ATOM 801 C CA . TRP A 1 105 ? -9.858 7.558 12.299 1.00 98.50 105 TRP A CA 1
ATOM 802 C C . TRP A 1 105 ? -10.801 7.387 13.496 1.00 98.50 105 TRP A C 1
ATOM 804 O O . TRP A 1 105 ? -10.901 6.278 14.024 1.00 98.50 105 TRP A O 1
ATOM 814 N N . ASN A 1 106 ? -11.499 8.449 13.912 1.00 98.50 106 ASN A N 1
ATOM 815 C CA . ASN A 1 106 ? -12.460 8.458 15.017 1.00 98.50 106 ASN A CA 1
ATOM 816 C C . ASN A 1 106 ? -13.851 7.985 14.553 1.00 98.50 106 ASN A C 1
ATOM 818 O O . ASN A 1 106 ? -14.875 8.605 14.837 1.00 98.50 106 ASN A O 1
ATOM 822 N N . SER A 1 107 ? -13.908 6.905 13.775 1.00 98.38 107 SER A N 1
ATOM 823 C CA . SER A 1 107 ? -15.156 6.405 13.203 1.00 98.38 107 SER A CA 1
ATOM 824 C C . SER A 1 107 ? -15.107 4.901 12.964 1.00 98.38 107 SER A C 1
ATOM 826 O O . SER A 1 107 ? -14.042 4.293 12.930 1.00 98.38 107 SER A O 1
ATOM 828 N N . ASN A 1 108 ? -16.275 4.277 12.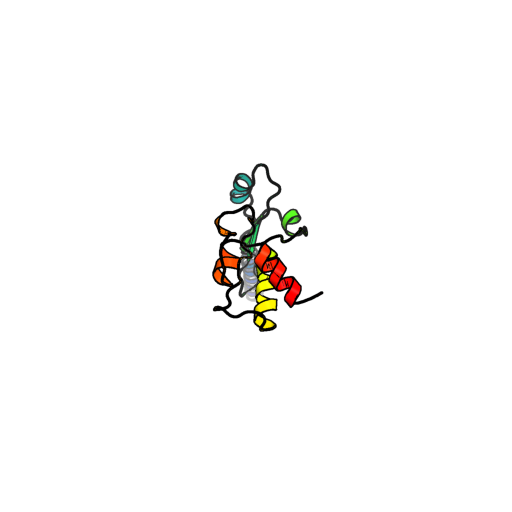811 1.00 98.81 108 ASN A N 1
ATOM 829 C CA . ASN A 1 108 ? -16.321 2.891 12.357 1.00 98.81 108 ASN A CA 1
ATOM 830 C C . ASN A 1 108 ? -15.839 2.803 10.906 1.00 98.81 108 ASN A C 1
ATOM 832 O O . ASN A 1 108 ? -16.176 3.657 10.087 1.00 98.81 108 ASN A O 1
ATOM 836 N N . HIS A 1 109 ? -15.153 1.715 10.568 1.00 98.81 109 HIS A N 1
ATOM 837 C CA . HIS A 1 109 ? -14.621 1.506 9.226 1.00 98.81 109 HIS A CA 1
ATOM 838 C C . HIS A 1 109 ? -15.027 0.157 8.641 1.00 98.81 109 HIS A C 1
ATOM 840 O O . HIS A 1 109 ? -15.257 -0.809 9.358 1.00 98.81 109 HIS A O 1
ATOM 846 N N . THR A 1 110 ? -15.081 0.099 7.316 1.00 98.88 110 THR A N 1
ATOM 847 C CA . THR A 1 110 ? -15.104 -1.135 6.520 1.00 98.88 110 THR A CA 1
ATOM 848 C C . THR A 1 110 ? -13.708 -1.410 5.956 1.00 98.88 110 THR A C 1
ATOM 850 O O . THR A 1 110 ? -12.863 -0.506 6.003 1.00 98.88 110 THR A O 1
ATOM 853 N N . PRO A 1 111 ? -13.433 -2.585 5.352 1.00 98.81 111 PRO A N 1
ATOM 854 C CA . PRO A 1 111 ? -12.148 -2.821 4.693 1.00 98.81 111 PRO A CA 1
ATOM 855 C C . PRO A 1 111 ? -11.801 -1.757 3.646 1.00 98.81 111 PRO A C 1
ATOM 857 O O . PRO A 1 111 ? -10.658 -1.308 3.560 1.00 98.81 111 PRO A O 1
ATOM 860 N N . LYS A 1 112 ? -12.808 -1.265 2.910 1.00 98.81 112 LYS A N 1
ATOM 861 C CA . LYS A 1 112 ? -12.631 -0.188 1.931 1.00 98.81 112 LYS A CA 1
ATOM 862 C C . LYS A 1 112 ? -12.151 1.111 2.582 1.00 98.81 112 LYS A C 1
ATOM 864 O O . LYS A 1 112 ? -11.162 1.686 2.136 1.00 98.81 112 LYS A O 1
ATOM 869 N N . THR A 1 113 ? -12.836 1.589 3.625 1.00 98.75 113 THR A N 1
ATOM 870 C CA . THR A 1 113 ? -12.461 2.859 4.274 1.00 98.75 113 THR A CA 1
ATOM 871 C C . THR A 1 113 ? -11.182 2.728 5.096 1.00 98.75 113 THR A C 1
ATOM 873 O O . THR A 1 113 ? -10.427 3.689 5.195 1.00 98.75 113 THR A O 1
ATOM 876 N N . TRP A 1 114 ? -10.912 1.540 5.648 1.00 98.75 114 TRP A N 1
ATOM 877 C CA . TRP A 1 114 ? -9.647 1.226 6.307 1.00 98.75 114 TRP A CA 1
ATOM 878 C C . TRP A 1 114 ? -8.464 1.451 5.362 1.00 98.75 114 TRP A C 1
ATOM 880 O O . TRP A 1 114 ? -7.533 2.176 5.718 1.00 98.75 114 TRP A O 1
ATOM 890 N N . MET A 1 115 ? -8.529 0.881 4.154 1.00 98.81 115 MET A N 1
ATOM 891 C CA . MET A 1 115 ? -7.486 1.045 3.145 1.00 98.81 115 MET A CA 1
ATOM 892 C C . MET A 1 115 ? -7.400 2.497 2.660 1.00 98.81 115 MET A C 1
ATOM 894 O O . MET A 1 115 ? -6.319 3.079 2.643 1.00 98.81 115 MET A O 1
ATOM 898 N N . GLN A 1 116 ? -8.542 3.109 2.326 1.00 98.56 116 GLN A N 1
ATOM 899 C CA . GLN A 1 116 ? -8.602 4.471 1.786 1.00 98.56 116 GLN A CA 1
ATOM 900 C C . GLN A 1 116 ? -8.014 5.523 2.736 1.00 98.56 116 GLN A C 1
ATOM 902 O O . GLN A 1 116 ? -7.331 6.439 2.288 1.00 98.56 116 GLN A O 1
ATOM 907 N N . PHE A 1 117 ? -8.281 5.400 4.038 1.00 98.56 117 PHE A N 1
ATOM 908 C CA . PHE A 1 117 ? -7.832 6.364 5.048 1.00 98.56 117 PHE A CA 1
ATOM 909 C C . PHE A 1 117 ? -6.631 5.874 5.857 1.00 98.56 117 PHE A C 1
ATOM 911 O O . PHE A 1 117 ? -6.271 6.481 6.867 1.00 98.56 117 PHE A O 1
ATOM 918 N N . SER A 1 118 ? -6.010 4.774 5.419 1.00 98.44 118 SER A N 1
ATOM 919 C CA . SER A 1 118 ? -4.836 4.178 6.049 1.00 98.44 118 SER A CA 1
ATOM 920 C C . SER A 1 118 ? -4.987 3.995 7.568 1.00 98.44 118 SER A C 1
ATOM 922 O O . SER A 1 118 ? -4.075 4.280 8.345 1.00 98.44 118 SER A O 1
ATOM 924 N N . VAL A 1 119 ? -6.151 3.514 8.011 1.00 98.69 119 VAL A N 1
ATOM 925 C CA . VAL A 1 119 ? -6.540 3.501 9.431 1.00 98.69 119 VAL A CA 1
ATOM 926 C C . VAL A 1 119 ? -5.703 2.484 10.211 1.00 98.69 119 VAL A C 1
ATOM 928 O O . VAL A 1 119 ? -5.911 1.277 10.110 1.00 98.69 119 VAL A O 1
ATOM 931 N N . VAL A 1 120 ? -4.723 2.960 10.981 1.00 98.38 120 VAL A N 1
ATOM 932 C CA . VAL A 1 120 ? -3.717 2.088 11.616 1.00 98.38 120 VAL A CA 1
ATOM 933 C C . VAL A 1 120 ? -4.325 1.157 12.663 1.00 98.38 120 VAL A C 1
ATOM 935 O O . VAL A 1 120 ? -3.965 -0.017 12.706 1.00 98.38 120 VAL A O 1
ATOM 938 N N . TRP A 1 121 ? -5.275 1.638 13.468 1.00 98.62 121 TRP A N 1
ATOM 939 C CA . TRP A 1 121 ? -5.862 0.823 14.536 1.00 98.62 121 TRP A CA 1
ATOM 940 C C . TRP A 1 121 ? -6.634 -0.390 13.998 1.00 98.62 121 TRP A C 1
ATOM 942 O O . TRP A 1 121 ? -6.628 -1.443 14.628 1.00 98.62 121 TRP A O 1
ATOM 952 N N . VAL A 1 122 ? -7.218 -0.287 12.797 1.00 98.75 122 VAL A N 1
ATOM 953 C CA . VAL A 1 122 ? -7.858 -1.429 12.126 1.00 98.75 122 VAL A CA 1
ATOM 954 C C . VAL A 1 122 ? -6.811 -2.477 11.748 1.00 98.75 122 VAL A C 1
ATOM 956 O O . VAL A 1 122 ? -7.014 -3.663 11.982 1.00 98.75 122 VAL A O 1
ATOM 959 N N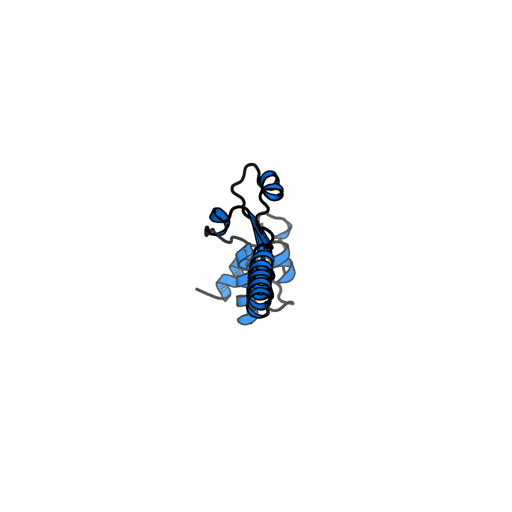 . SER A 1 123 ? -5.653 -2.058 11.223 1.00 98.69 123 SER A N 1
ATOM 960 C CA . SER A 1 123 ? -4.552 -2.989 10.932 1.00 98.69 123 SER A CA 1
ATOM 961 C C . SER A 1 123 ? -4.067 -3.706 12.184 1.00 98.69 123 SER A C 1
ATOM 963 O O . SER A 1 123 ? -3.853 -4.911 12.142 1.00 98.69 123 SER A O 1
ATOM 965 N N . GLN A 1 124 ? -3.941 -2.983 13.297 1.00 98.38 124 GLN A N 1
ATOM 966 C CA . GLN A 1 124 ? -3.533 -3.557 14.579 1.00 98.38 124 GLN A CA 1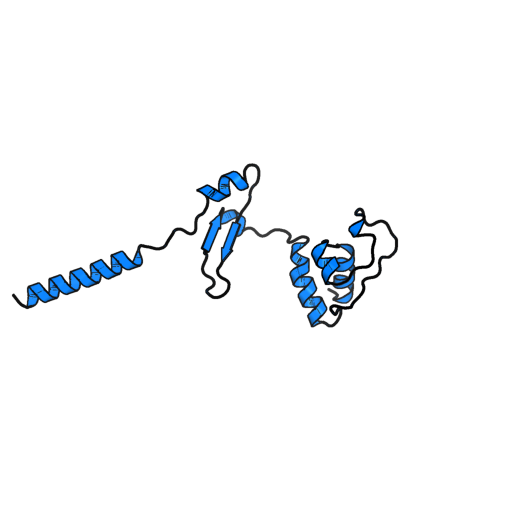
ATOM 967 C C . GLN A 1 124 ? -4.550 -4.578 15.104 1.00 98.38 124 GLN A C 1
ATOM 969 O O . GLN A 1 124 ? -4.154 -5.588 15.685 1.00 98.38 124 GLN A O 1
ATOM 974 N N . GLU A 1 125 ? -5.849 -4.339 14.906 1.00 98.50 125 GLU A N 1
ATOM 975 C CA . GLU A 1 125 ? -6.900 -5.302 15.246 1.00 98.50 125 GLU A CA 1
ATOM 976 C C . GLU A 1 125 ? -6.808 -6.560 14.365 1.00 98.50 125 GLU A C 1
ATOM 978 O O . GLU A 1 125 ? -6.873 -7.679 14.873 1.00 98.50 125 GLU A O 1
ATOM 983 N N . ILE A 1 126 ? -6.600 -6.392 13.055 1.00 98.62 126 ILE A N 1
ATOM 984 C CA . ILE A 1 126 ? -6.464 -7.510 12.112 1.00 98.62 126 ILE A CA 1
ATOM 985 C C . ILE A 1 126 ? -5.235 -8.365 12.443 1.00 98.62 126 ILE A C 1
ATOM 987 O O . ILE A 1 126 ? -5.358 -9.584 12.522 1.00 98.62 126 ILE A O 1
ATOM 991 N N . THR A 1 127 ? -4.065 -7.765 12.686 1.00 98.38 127 THR A N 1
ATOM 992 C CA . THR A 1 127 ? -2.846 -8.532 13.005 1.00 98.38 127 THR A CA 1
ATOM 993 C C . THR A 1 127 ? -2.994 -9.339 14.294 1.00 98.38 127 THR A C 1
ATOM 995 O O . THR A 1 127 ? -2.488 -10.451 14.375 1.00 98.38 127 THR A O 1
ATOM 998 N N . GLN A 1 128 ? -3.729 -8.827 15.288 1.00 98.19 128 GLN A N 1
ATOM 999 C CA . GLN A 1 128 ? -4.029 -9.582 16.511 1.00 98.19 128 GLN A CA 1
ATOM 1000 C C . GLN A 1 128 ? -4.933 -10.795 16.252 1.00 98.19 128 GLN A C 1
ATOM 1002 O O . GLN A 1 128 ? -4.803 -11.800 16.945 1.00 98.19 128 GLN A O 1
ATOM 1007 N N . LYS A 1 129 ? -5.840 -10.713 15.269 1.00 98.00 129 LYS A N 1
ATOM 1008 C CA . LYS A 1 129 ? -6.706 -11.834 14.868 1.00 98.00 129 LYS A CA 1
ATOM 1009 C C . LYS A 1 129 ? -5.964 -12.876 14.029 1.00 98.00 129 LYS A C 1
ATOM 1011 O O . LYS A 1 129 ? -6.271 -14.054 14.157 1.00 98.00 129 LYS A O 1
ATOM 1016 N N . ILE A 1 130 ? -5.011 -12.449 13.196 1.00 97.44 130 ILE A N 1
ATOM 1017 C CA . ILE A 1 130 ? -4.142 -13.356 12.425 1.00 97.44 130 ILE A CA 1
ATOM 1018 C C . ILE A 1 130 ? -3.205 -14.126 13.363 1.00 97.44 130 ILE A C 1
ATOM 1020 O O . ILE A 1 130 ? -3.037 -15.331 13.204 1.00 97.44 130 ILE A O 1
ATOM 1024 N N . GLY A 1 131 ? -2.637 -13.444 14.360 1.00 95.00 131 GLY A N 1
ATOM 1025 C CA . GLY A 1 131 ? -1.619 -14.012 15.240 1.00 95.00 131 GLY A CA 1
ATOM 1026 C C . GLY A 1 131 ? -0.197 -13.833 14.701 1.00 95.00 131 GLY A C 1
ATOM 1027 O O . GLY A 1 131 ? 0.007 -13.270 13.623 1.00 95.00 131 GLY A O 1
ATOM 1028 N N . LEU A 1 132 ? 0.779 -14.259 15.511 1.00 87.00 132 LEU A N 1
ATOM 1029 C CA . LEU A 1 132 ? 2.200 -14.317 15.150 1.00 87.00 132 LEU A CA 1
ATOM 1030 C C . LEU A 1 132 ? 2.545 -15.677 14.538 1.00 87.00 132 LEU A C 1
ATOM 1032 O O . LEU A 1 132 ? 2.062 -16.689 15.096 1.00 87.00 132 LEU A O 1
#

Foldseek 3Di:
DVVVVVVVVVVVVVVVVVVVVPPDDDQEPCVPCVVVQPPHPDWDWDADPPPRDTNHIDDVVVVPDDDDCQLVCLVVLVVLCVVVVVADQPDKDAAPCDDPPDPLLNGIDGSVSCSVVSNVVVSVVSDVVSDD

InterPro domains:
  IPR001460 Penicillin-binding protein, transpeptidase [PF00905] (42-131)
  IPR002137 Beta-lactamase, class-D active site [PS00337] (69-79)
  IPR012338 Beta-lactamase/transpeptidase-like [G3DSA:3.40.710.10] (16-132)
  IPR012338 Beta-lactamase/transpeptidase-like [SSF56601] (28-131)